Protein AF-A0A662A3P6-F1 (afdb_monomer_lite)

Sequence (83 aa):
MTIYIIFDEKPAGEGYCKGFTSLKGLAGYVGIPYGTLLNHFTREGKRWRDYPGKGIRIIRVDEIVKGKQRFVGKSDGLHDRNI

Radius of gyration: 18.49 Å; chains: 1; bounding box: 25×37×62 Å

Structure (mmCIF, N/CA/C/O backbone):
data_AF-A0A662A3P6-F1
#
_entry.id   AF-A0A662A3P6-F1
#
loop_
_atom_site.group_PDB
_atom_site.id
_atom_site.type_symbol
_atom_site.label_atom_id
_atom_site.label_alt_id
_atom_site.label_comp_id
_atom_site.label_asym_id
_atom_site.label_entity_id
_atom_site.label_seq_id
_atom_site.pdbx_PDB_ins_code
_atom_site.Cartn_x
_atom_site.Cartn_y
_atom_site.Cartn_z
_atom_site.occupancy
_atom_site.B_iso_or_equiv
_atom_site.auth_seq_id
_atom_site.auth_comp_id
_atom_site.auth_asym_id
_atom_site.auth_atom_id
_atom_site.pdbx_PDB_model_num
ATOM 1 N N . MET A 1 1 ? -5.463 -14.617 3.877 1.00 72.12 1 MET A N 1
ATOM 2 C CA . MET A 1 1 ? -4.457 -13.878 4.681 1.00 72.12 1 MET A CA 1
ATOM 3 C C . MET A 1 1 ? -4.206 -12.572 3.959 1.00 72.12 1 MET A C 1
ATOM 5 O O . MET A 1 1 ? -3.777 -12.632 2.818 1.00 72.12 1 MET A O 1
ATOM 9 N N . THR A 1 2 ? -4.490 -11.424 4.578 1.00 82.44 2 THR A N 1
ATOM 10 C CA . THR A 1 2 ? -4.378 -10.124 3.896 1.00 82.44 2 THR A CA 1
ATOM 11 C C . THR A 1 2 ? -2.944 -9.852 3.439 1.00 82.44 2 THR A C 1
ATOM 13 O O . THR A 1 2 ? -2.015 -9.906 4.246 1.00 8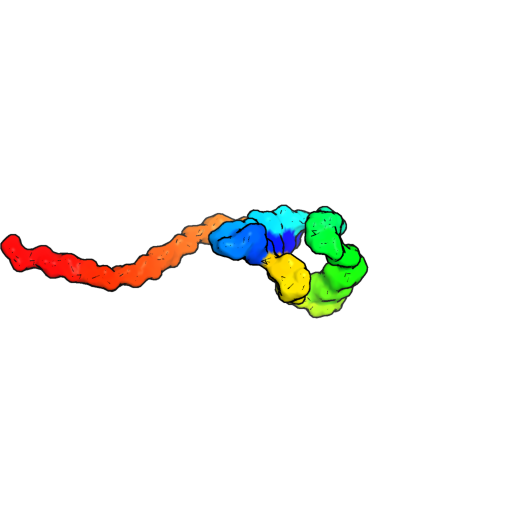2.44 2 THR A O 1
ATOM 16 N N . ILE A 1 3 ? -2.776 -9.517 2.162 1.00 88.94 3 ILE A N 1
ATOM 17 C CA . ILE A 1 3 ? -1.502 -9.136 1.551 1.00 88.94 3 ILE A CA 1
ATOM 18 C C . ILE A 1 3 ? -1.666 -7.746 0.930 1.00 88.94 3 ILE A C 1
ATOM 20 O O . ILE A 1 3 ? -2.705 -7.413 0.367 1.00 88.94 3 ILE A O 1
ATOM 24 N N . TYR A 1 4 ? -0.635 -6.920 1.039 1.00 88.88 4 TYR A N 1
ATOM 25 C CA . TYR A 1 4 ? -0.553 -5.609 0.411 1.00 88.88 4 TYR A CA 1
ATOM 26 C C . TYR A 1 4 ? 0.475 -5.671 -0.705 1.00 88.88 4 TYR A C 1
ATOM 28 O O . TYR A 1 4 ? 1.639 -5.969 -0.455 1.00 88.88 4 TYR A O 1
ATOM 36 N N . ILE A 1 5 ? 0.045 -5.407 -1.927 1.00 87.25 5 ILE A N 1
ATOM 37 C CA . ILE A 1 5 ? 0.884 -5.416 -3.115 1.00 87.25 5 ILE A CA 1
ATOM 38 C C . ILE A 1 5 ? 1.184 -3.973 -3.491 1.00 87.25 5 ILE A C 1
ATOM 40 O O . ILE A 1 5 ? 0.268 -3.158 -3.609 1.00 87.25 5 ILE A O 1
ATOM 44 N N . ILE A 1 6 ? 2.461 -3.661 -3.666 1.00 88.19 6 ILE A N 1
ATOM 45 C CA . ILE A 1 6 ? 2.914 -2.376 -4.187 1.00 88.19 6 ILE A CA 1
ATOM 46 C C . ILE A 1 6 ? 3.271 -2.560 -5.648 1.00 88.19 6 ILE A C 1
ATOM 48 O O . ILE A 1 6 ? 3.966 -3.516 -5.975 1.00 88.19 6 ILE A O 1
ATOM 52 N N . PHE A 1 7 ? 2.847 -1.619 -6.475 1.00 85.12 7 PHE A N 1
ATOM 53 C CA . PHE A 1 7 ? 3.361 -1.419 -7.819 1.00 85.12 7 PHE A CA 1
ATOM 54 C C . PHE A 1 7 ? 4.162 -0.127 -7.805 1.00 85.12 7 PHE A C 1
ATOM 56 O O . PHE A 1 7 ? 3.594 0.934 -7.538 1.00 85.12 7 PHE A O 1
ATOM 63 N N . ASP A 1 8 ? 5.467 -0.242 -8.017 1.00 79.38 8 ASP A N 1
ATOM 64 C CA . ASP A 1 8 ? 6.356 0.896 -8.214 1.00 79.38 8 ASP A CA 1
ATOM 65 C C . ASP A 1 8 ? 6.540 1.119 -9.714 1.00 79.38 8 ASP A C 1
ATOM 67 O O . ASP A 1 8 ? 6.905 0.194 -10.437 1.00 79.38 8 ASP A O 1
ATOM 71 N N . GLU A 1 9 ? 6.262 2.328 -10.192 1.00 69.81 9 GLU A N 1
ATOM 72 C CA . GLU A 1 9 ? 6.520 2.710 -11.582 1.00 69.81 9 GLU A CA 1
ATOM 73 C C . GLU A 1 9 ? 8.006 3.000 -11.838 1.00 69.81 9 GLU A C 1
ATOM 75 O O . GLU A 1 9 ? 8.377 3.260 -12.982 1.00 69.81 9 GLU A O 1
ATOM 80 N N . LYS A 1 10 ? 8.865 2.982 -10.806 1.00 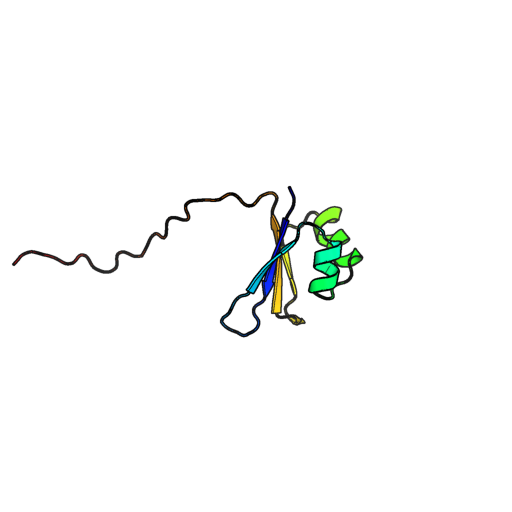68.25 10 LYS A N 1
ATOM 81 C CA . LYS A 1 10 ? 10.286 3.318 -10.919 1.00 68.25 10 LYS A CA 1
ATOM 82 C C . LYS A 1 10 ? 11.209 2.089 -10.924 1.00 68.25 10 LYS A C 1
ATOM 84 O O . LYS A 1 10 ? 11.095 1.242 -10.039 1.00 68.25 10 LYS A O 1
ATOM 89 N N . PRO A 1 11 ? 12.215 2.070 -11.822 1.00 56.44 11 PRO A N 1
ATOM 90 C CA . PRO A 1 11 ? 12.391 2.974 -12.964 1.00 56.44 11 PRO A CA 1
ATOM 91 C C . PRO A 1 11 ? 11.310 2.736 -14.036 1.00 56.44 11 PRO A C 1
ATOM 93 O O . PRO A 1 11 ? 10.771 1.638 -14.158 1.00 56.44 11 PRO A O 1
ATOM 96 N N . ALA A 1 12 ? 10.978 3.790 -14.790 1.00 53.75 12 ALA A N 1
ATOM 97 C CA . ALA A 1 12 ? 9.921 3.769 -15.800 1.00 53.75 12 ALA A CA 1
ATOM 98 C C . ALA A 1 12 ? 10.119 2.598 -16.779 1.00 53.75 12 ALA A C 1
ATOM 100 O O . ALA A 1 12 ? 11.067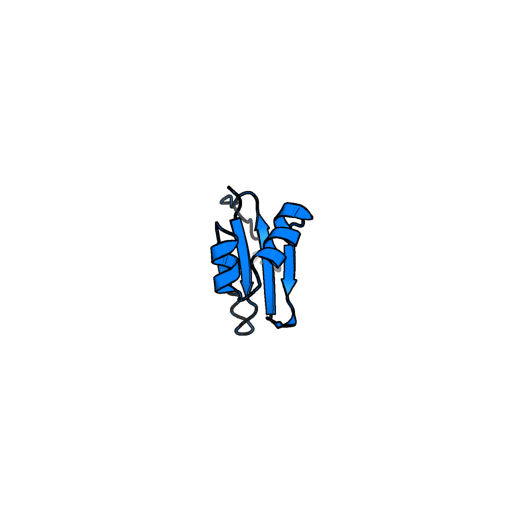 2.597 -17.559 1.00 53.75 12 ALA A O 1
ATOM 101 N N . GLY A 1 13 ? 9.225 1.608 -16.721 1.00 51.12 13 GLY A N 1
ATOM 102 C CA . GLY A 1 13 ? 9.263 0.408 -17.567 1.00 51.12 13 GLY A CA 1
ATOM 103 C C . GLY A 1 13 ? 9.598 -0.900 -16.839 1.00 51.12 13 GLY A C 1
ATOM 104 O O . GLY A 1 13 ? 9.321 -1.963 -17.387 1.00 51.12 13 GLY A O 1
ATOM 105 N N . GLU A 1 14 ? 10.091 -0.855 -15.598 1.00 57.03 14 GLU A N 1
ATOM 106 C CA . GLU A 1 14 ? 10.453 -2.044 -14.803 1.00 57.03 14 GLU A CA 1
ATOM 107 C C . GLU A 1 14 ? 9.535 -2.227 -13.591 1.00 57.03 14 GLU A C 1
ATOM 109 O O . GLU A 1 14 ? 10.009 -2.437 -12.479 1.00 57.03 14 GLU A O 1
ATOM 114 N N . GLY A 1 15 ? 8.217 -2.115 -13.803 1.00 59.69 15 GLY A N 1
ATOM 115 C CA . GLY A 1 15 ? 7.201 -2.111 -12.746 1.00 59.69 15 GLY A CA 1
ATOM 116 C C . GLY A 1 15 ? 7.480 -3.121 -11.625 1.00 59.69 15 GLY A C 1
ATOM 117 O O . GLY A 1 15 ? 7.179 -4.309 -11.769 1.00 59.69 15 GLY A O 1
ATOM 118 N N . TYR A 1 16 ? 8.069 -2.664 -10.515 1.00 63.81 16 TYR A N 1
ATOM 119 C CA . TYR A 1 16 ? 8.510 -3.557 -9.450 1.00 63.81 16 TYR A CA 1
ATOM 120 C C . TYR A 1 16 ? 7.320 -3.852 -8.547 1.00 63.81 16 TYR A C 1
ATOM 122 O O . TYR A 1 16 ? 6.685 -2.950 -7.994 1.00 63.81 16 TYR A O 1
ATOM 130 N N . CYS A 1 17 ? 7.001 -5.139 -8.412 1.00 76.50 17 CYS A N 1
ATOM 131 C CA . CYS A 1 17 ? 5.882 -5.606 -7.611 1.00 76.50 17 CYS A CA 1
ATOM 132 C C . CYS A 1 17 ? 6.392 -6.316 -6.355 1.00 76.50 17 CYS A C 1
ATOM 134 O O . CYS A 1 17 ? 7.069 -7.343 -6.450 1.00 76.50 17 CYS A O 1
ATOM 136 N N . LYS A 1 18 ? 6.060 -5.791 -5.168 1.00 83.75 18 LYS A N 1
ATOM 137 C CA . LYS A 1 18 ? 6.419 -6.419 -3.883 1.00 83.75 18 LYS A CA 1
ATOM 138 C C . LYS A 1 18 ? 5.214 -6.565 -2.964 1.00 83.75 18 LYS A C 1
ATOM 140 O O . LYS A 1 18 ? 4.447 -5.625 -2.766 1.00 83.75 18 LYS A O 1
ATOM 145 N N . GLY A 1 19 ? 5.075 -7.759 -2.388 1.00 88.31 19 GLY A N 1
ATOM 146 C CA . GLY A 1 19 ? 4.026 -8.104 -1.432 1.00 88.31 19 GLY A CA 1
ATOM 147 C C . GLY A 1 19 ? 4.465 -7.931 0.024 1.00 88.31 19 GLY A C 1
ATOM 148 O O . GLY A 1 19 ? 5.593 -8.259 0.390 1.00 88.31 19 GLY A O 1
ATOM 149 N N . PHE A 1 20 ? 3.549 -7.462 0.868 1.00 90.75 20 PHE A N 1
ATOM 150 C CA . PHE A 1 20 ? 3.731 -7.279 2.305 1.00 90.75 20 PHE A CA 1
ATOM 151 C C . PHE A 1 20 ? 2.569 -7.907 3.064 1.00 90.75 20 PHE A C 1
ATOM 153 O O . PHE A 1 20 ? 1.408 -7.671 2.756 1.00 90.75 20 PHE A O 1
ATOM 160 N N . THR A 1 21 ? 2.871 -8.666 4.109 1.00 91.25 21 THR A N 1
ATOM 161 C CA . THR A 1 21 ? 1.860 -9.282 4.986 1.00 91.25 21 THR A CA 1
ATOM 162 C C . THR A 1 21 ? 1.504 -8.397 6.182 1.00 91.25 21 THR A C 1
ATOM 164 O O . THR A 1 21 ? 0.560 -8.680 6.913 1.00 91.25 21 THR A O 1
ATOM 167 N N . SER A 1 22 ? 2.243 -7.300 6.384 1.00 91.81 22 SER A N 1
ATOM 168 C CA . SER A 1 22 ? 2.021 -6.348 7.471 1.00 91.81 22 SER A CA 1
ATOM 169 C C . SER A 1 22 ? 2.022 -4.904 6.971 1.00 91.81 22 SER A C 1
ATOM 171 O O . SER A 1 22 ? 2.887 -4.490 6.197 1.00 91.81 22 SER A O 1
ATOM 173 N N . LEU A 1 23 ? 1.082 -4.104 7.485 1.00 91.50 23 LEU A N 1
ATOM 174 C CA . LEU A 1 23 ? 1.021 -2.663 7.220 1.00 91.50 23 LEU A CA 1
ATOM 175 C C . LEU A 1 23 ? 2.243 -1.915 7.774 1.00 91.50 23 LEU A C 1
ATOM 177 O O . LEU A 1 23 ? 2.644 -0.905 7.208 1.00 91.50 23 LEU A O 1
ATOM 181 N N . LYS A 1 24 ? 2.852 -2.400 8.866 1.00 92.50 24 LYS A N 1
ATOM 182 C CA . LYS A 1 24 ? 4.053 -1.788 9.455 1.00 92.50 24 LYS A CA 1
ATOM 183 C C . LYS A 1 24 ? 5.273 -1.949 8.543 1.00 92.50 24 LYS A C 1
ATOM 185 O O . LYS A 1 24 ? 5.991 -0.978 8.323 1.00 92.50 24 LYS A O 1
ATOM 190 N N . GLY A 1 25 ? 5.477 -3.1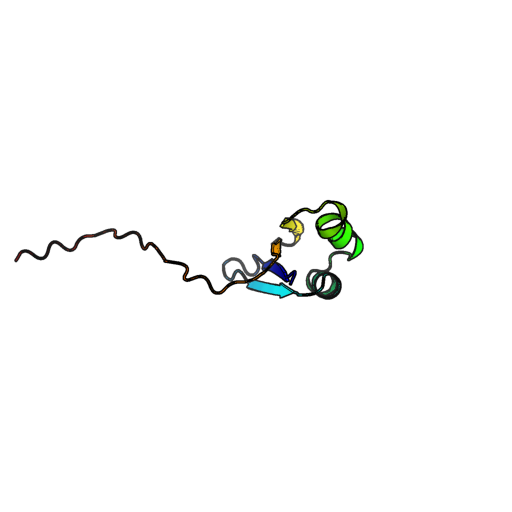46 7.984 1.00 91.94 25 GLY A N 1
ATOM 191 C CA . GLY A 1 25 ? 6.544 -3.394 7.011 1.00 91.94 25 GLY A CA 1
ATOM 192 C C . GLY A 1 25 ? 6.327 -2.613 5.716 1.00 91.94 25 GLY A C 1
ATOM 193 O O . GLY A 1 25 ? 7.256 -1.983 5.219 1.00 91.94 25 GLY A O 1
ATOM 194 N N . LEU A 1 26 ? 5.078 -2.577 5.236 1.00 91.69 26 LEU A N 1
ATOM 195 C CA . LEU A 1 26 ? 4.677 -1.741 4.106 1.00 91.69 26 LEU A CA 1
ATOM 196 C C . LEU A 1 26 ? 5.036 -0.270 4.352 1.00 91.69 26 LEU A C 1
ATOM 198 O O . LEU A 1 26 ? 5.732 0.320 3.534 1.00 91.69 26 LEU A O 1
ATOM 202 N N . ALA A 1 27 ? 4.607 0.298 5.485 1.00 92.69 27 ALA A N 1
ATOM 203 C CA . ALA A 1 27 ? 4.839 1.695 5.858 1.00 92.69 27 ALA A CA 1
ATOM 204 C C . ALA A 1 27 ? 6.327 2.072 5.835 1.00 92.69 27 ALA A C 1
ATOM 206 O O . ALA A 1 27 ? 6.689 3.104 5.269 1.00 92.69 27 ALA A O 1
ATOM 207 N N . GLY A 1 28 ? 7.177 1.218 6.418 1.00 90.38 28 GLY A N 1
ATOM 208 C CA . GLY A 1 28 ? 8.626 1.418 6.435 1.00 90.38 28 GLY A CA 1
ATOM 209 C C . GLY A 1 28 ? 9.251 1.376 5.042 1.00 90.38 28 GLY A C 1
ATOM 210 O O . GLY A 1 28 ? 10.149 2.160 4.761 1.00 90.38 28 GLY A O 1
ATOM 211 N N . TYR A 1 29 ? 8.745 0.517 4.154 1.00 88.81 29 TYR A N 1
ATOM 212 C CA . TYR A 1 29 ? 9.257 0.399 2.790 1.00 88.81 29 TYR A CA 1
ATOM 213 C C . TYR A 1 29 ? 8.878 1.595 1.904 1.00 88.81 29 TYR A C 1
ATOM 215 O O . TYR A 1 29 ? 9.728 2.147 1.216 1.00 88.81 29 TYR A O 1
ATOM 223 N N . VAL A 1 30 ? 7.615 2.032 1.937 1.00 87.81 30 VAL A N 1
ATOM 224 C CA . VAL A 1 30 ? 7.129 3.132 1.074 1.00 87.81 30 VAL A CA 1
ATOM 225 C C . VAL A 1 30 ? 7.378 4.526 1.656 1.00 87.81 30 VAL A C 1
ATOM 227 O O . VAL A 1 30 ? 7.166 5.540 0.980 1.00 87.81 30 VAL A O 1
ATOM 230 N N . GLY A 1 31 ? 7.765 4.611 2.931 1.00 89.06 31 GLY A N 1
ATOM 231 C CA . GLY A 1 31 ? 7.905 5.873 3.654 1.00 89.06 31 GLY A CA 1
ATOM 232 C C . GLY A 1 31 ? 6.583 6.641 3.750 1.00 89.06 31 GLY A C 1
ATOM 233 O O . GLY A 1 31 ? 6.553 7.848 3.508 1.00 89.06 31 GLY A O 1
ATOM 234 N N . ILE A 1 32 ? 5.477 5.937 4.015 1.00 91.00 32 ILE A N 1
ATOM 235 C CA . ILE A 1 32 ? 4.153 6.519 4.293 1.00 91.00 32 ILE A CA 1
ATOM 236 C C . ILE A 1 32 ? 3.819 6.216 5.756 1.00 91.00 32 ILE A C 1
ATOM 238 O O . ILE A 1 32 ? 4.002 5.073 6.181 1.00 91.00 32 ILE A O 1
ATOM 24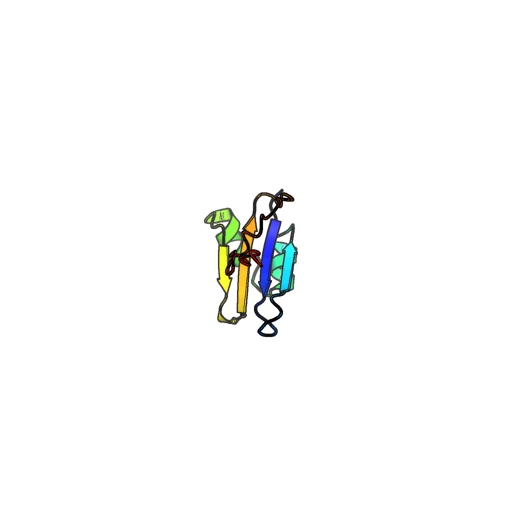2 N N . PRO A 1 33 ? 3.300 7.185 6.533 1.00 94.50 33 PRO A N 1
ATOM 243 C CA . PRO A 1 33 ? 2.954 6.946 7.927 1.00 94.50 33 PRO A CA 1
ATOM 244 C C . PRO A 1 33 ? 1.985 5.773 8.093 1.00 94.50 33 PRO A C 1
ATOM 246 O O . PRO A 1 33 ? 0.950 5.698 7.425 1.00 94.50 33 PRO A O 1
ATOM 249 N N . TYR A 1 34 ? 2.291 4.886 9.041 1.00 94.62 34 TYR A N 1
ATOM 250 C CA . TYR A 1 34 ? 1.461 3.719 9.348 1.00 94.62 34 TYR A CA 1
ATOM 251 C C . TYR A 1 34 ? 0.001 4.100 9.634 1.00 94.62 34 TYR A C 1
ATOM 253 O O . TYR A 1 34 ? -0.906 3.453 9.121 1.00 94.62 34 TYR A O 1
ATOM 261 N N . GLY A 1 35 ? -0.233 5.181 10.388 1.00 94.12 35 GLY A N 1
ATOM 262 C CA . GLY A 1 35 ? -1.583 5.662 10.701 1.00 94.12 35 GLY A CA 1
ATOM 263 C C . GLY A 1 35 ? -2.404 6.014 9.456 1.00 94.12 35 GLY A C 1
ATOM 264 O O . GLY A 1 35 ? -3.588 5.694 9.393 1.00 94.12 35 GLY A O 1
ATOM 265 N N . THR A 1 36 ? -1.765 6.582 8.430 1.00 93.94 36 THR A N 1
ATOM 266 C CA . THR A 1 36 ? -2.409 6.912 7.151 1.00 93.94 36 THR A CA 1
ATOM 267 C C . THR A 1 36 ? -2.844 5.656 6.402 1.00 93.94 36 THR A C 1
ATOM 269 O O . THR A 1 36 ? -3.952 5.604 5.867 1.00 93.94 36 THR A O 1
ATOM 272 N N . LEU A 1 37 ? -1.988 4.631 6.377 1.00 93.88 37 LEU A N 1
ATOM 273 C CA . LEU A 1 37 ? -2.304 3.352 5.740 1.00 93.88 37 LEU A CA 1
ATOM 274 C C . LEU A 1 37 ? -3.379 2.592 6.526 1.00 93.88 37 LEU A C 1
ATOM 276 O O . LEU A 1 37 ? -4.312 2.062 5.929 1.00 93.88 37 LEU A O 1
ATOM 280 N N . LEU A 1 38 ? -3.290 2.587 7.858 1.00 94.75 38 LEU A N 1
ATOM 281 C CA . LEU A 1 38 ? -4.272 1.960 8.740 1.00 94.75 38 LEU A CA 1
ATOM 282 C C . LEU A 1 38 ? -5.661 2.585 8.571 1.00 94.75 38 LEU A C 1
ATOM 284 O O . LEU A 1 38 ? -6.650 1.859 8.466 1.00 94.75 38 LEU A O 1
ATOM 288 N N . ASN A 1 39 ? -5.748 3.918 8.524 1.00 95.19 39 ASN A N 1
ATOM 289 C CA . ASN A 1 39 ? -7.026 4.593 8.318 1.00 95.19 39 ASN A CA 1
ATOM 290 C C . ASN A 1 39 ? -7.648 4.180 6.983 1.00 95.19 39 ASN A C 1
ATOM 292 O O . ASN A 1 39 ? -8.787 3.731 6.946 1.00 95.19 39 ASN A O 1
ATOM 296 N N . HIS A 1 40 ? -6.867 4.234 5.907 1.00 94.69 40 HIS A N 1
ATOM 297 C CA . HIS A 1 40 ? -7.350 3.944 4.560 1.00 94.69 40 HIS A CA 1
ATOM 298 C C . HIS A 1 40 ? -7.751 2.475 4.354 1.00 94.69 40 HIS A C 1
ATOM 300 O O . HIS A 1 40 ? -8.846 2.182 3.881 1.00 94.69 40 HIS A O 1
ATOM 306 N N . PHE A 1 41 ? -6.871 1.532 4.698 1.00 93.38 41 PHE A N 1
ATOM 307 C CA . PHE A 1 41 ? -7.085 0.115 4.386 1.00 93.38 41 PHE A CA 1
ATOM 308 C C . PHE A 1 41 ? -7.938 -0.615 5.420 1.00 93.38 41 PHE A C 1
ATOM 310 O O . PHE A 1 41 ? -8.610 -1.583 5.059 1.00 93.38 41 PHE A O 1
ATOM 317 N N . THR A 1 42 ? -7.916 -0.185 6.685 1.00 89.50 42 THR A N 1
ATOM 318 C CA . THR A 1 42 ? -8.621 -0.878 7.772 1.00 89.50 42 THR A CA 1
ATOM 319 C C . THR A 1 42 ? -9.885 -0.143 8.198 1.00 89.50 42 THR A C 1
ATOM 321 O O . THR A 1 42 ? -10.931 -0.776 8.265 1.00 89.50 42 THR A O 1
ATOM 324 N N . ARG A 1 43 ? -9.822 1.170 8.469 1.00 90.81 43 ARG A N 1
ATOM 325 C CA . ARG A 1 43 ? -10.991 1.925 8.971 1.00 90.81 43 ARG A CA 1
ATOM 326 C C . ARG A 1 43 ? -11.966 2.308 7.862 1.00 90.81 43 ARG A C 1
ATOM 328 O O . ARG A 1 43 ? -13.162 2.121 8.016 1.00 90.81 43 ARG A O 1
ATOM 335 N N . GLU A 1 44 ? -11.452 2.808 6.743 1.00 93.94 44 GLU A N 1
ATOM 336 C CA . GLU A 1 44 ? -12.257 3.149 5.563 1.00 93.94 44 GLU A CA 1
ATOM 337 C C . GLU A 1 44 ? -12.562 1.921 4.690 1.00 93.94 44 GLU A C 1
ATOM 339 O O . GLU A 1 44 ? -13.405 1.992 3.801 1.00 93.94 44 GLU A O 1
ATOM 344 N N . GLY A 1 45 ? -11.862 0.800 4.908 1.00 90.94 45 GLY A N 1
ATOM 345 C CA . GLY A 1 45 ? -12.085 -0.452 4.177 1.00 90.94 45 GLY A CA 1
ATOM 346 C C . GLY A 1 45 ? -11.749 -0.387 2.682 1.00 90.94 45 GLY A C 1
ATOM 347 O O . GLY A 1 45 ? -12.192 -1.239 1.910 1.00 90.94 45 GLY A O 1
ATOM 348 N N . LYS A 1 46 ? -10.971 0.609 2.243 1.00 93.69 46 LYS A N 1
ATOM 349 C CA . LYS A 1 46 ? -10.623 0.772 0.828 1.00 93.69 46 LYS A CA 1
ATOM 350 C C . LYS A 1 46 ? -9.618 -0.288 0.390 1.00 93.69 46 LYS A C 1
ATOM 352 O O . LYS A 1 46 ? -8.718 -0.668 1.135 1.00 93.69 46 LYS A O 1
ATOM 357 N N . ARG A 1 47 ? -9.752 -0.747 -0.857 1.00 91.56 47 ARG A N 1
ATOM 358 C CA . ARG A 1 47 ? -8.910 -1.817 -1.416 1.00 91.56 47 ARG A CA 1
ATOM 359 C C . ARG A 1 47 ? -7.633 -1.332 -2.083 1.00 91.56 47 ARG A C 1
ATOM 361 O O . ARG A 1 47 ? -6.689 -2.100 -2.172 1.00 91.56 47 ARG A O 1
ATOM 368 N N . TRP A 1 48 ? -7.566 -0.089 -2.540 1.00 93.31 48 TRP A N 1
ATOM 369 C CA . TRP A 1 48 ? -6.374 0.422 -3.213 1.00 93.31 48 TRP A CA 1
ATOM 370 C C . TRP A 1 48 ? -6.178 1.914 -2.963 1.00 93.31 48 TRP A C 1
ATOM 372 O O . TRP A 1 48 ? -7.104 2.605 -2.524 1.00 93.31 48 TRP A O 1
ATOM 382 N N . ARG A 1 49 ? -4.956 2.397 -3.195 1.00 92.44 49 ARG A N 1
ATOM 383 C CA . ARG A 1 49 ? -4.604 3.816 -3.140 1.00 92.44 49 ARG A CA 1
ATOM 384 C C . ARG A 1 49 ? -3.424 4.133 -4.044 1.00 92.44 49 ARG A C 1
ATOM 386 O O . ARG A 1 49 ? -2.418 3.427 -3.996 1.00 92.44 49 ARG A O 1
ATOM 393 N N . ASP A 1 50 ? -3.537 5.250 -4.752 1.00 90.94 50 ASP A N 1
ATOM 394 C CA . ASP A 1 50 ? -2.448 5.833 -5.530 1.00 90.94 50 ASP A CA 1
ATOM 395 C C . ASP A 1 50 ? -1.715 6.917 -4.743 1.00 90.94 50 ASP A C 1
ATOM 397 O O . ASP A 1 50 ? -2.316 7.717 -4.018 1.00 90.94 50 ASP A O 1
ATOM 401 N N . TYR A 1 51 ? -0.397 6.943 -4.914 1.00 88.88 51 TYR A N 1
ATOM 402 C CA . TYR A 1 51 ? 0.496 7.968 -4.394 1.00 88.88 51 TYR A CA 1
ATOM 403 C C . TYR A 1 51 ? 1.334 8.519 -5.556 1.00 88.88 51 TYR A C 1
ATOM 405 O O . TYR A 1 51 ? 2.511 8.169 -5.685 1.00 88.88 51 TYR A O 1
ATOM 413 N N . PRO A 1 52 ? 0.756 9.394 -6.402 1.00 83.62 52 PRO A N 1
ATOM 414 C CA . PRO A 1 52 ? 1.403 9.869 -7.627 1.00 83.62 52 PRO A CA 1
ATOM 415 C C . PRO A 1 52 ? 2.726 10.596 -7.357 1.00 83.62 52 PRO A C 1
ATOM 417 O O . PRO A 1 52 ? 3.694 10.387 -8.076 1.00 83.62 52 PRO A O 1
ATOM 420 N N . GLY A 1 53 ? 2.835 11.347 -6.253 1.00 84.06 53 GLY A N 1
ATOM 421 C CA . GLY A 1 53 ? 4.095 11.997 -5.854 1.00 84.06 53 GLY A CA 1
ATOM 422 C C . GLY A 1 53 ? 5.244 11.027 -5.533 1.00 84.06 53 GLY A C 1
ATOM 423 O O . GLY A 1 53 ? 6.400 11.437 -5.481 1.00 84.06 53 GLY A O 1
ATOM 424 N N . LYS A 1 54 ? 4.943 9.740 -5.325 1.00 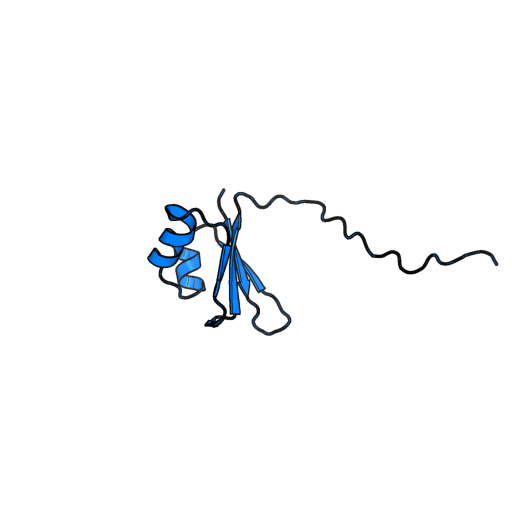83.00 54 LYS A N 1
ATOM 425 C CA . LYS A 1 54 ? 5.931 8.670 -5.134 1.00 83.00 54 LYS A CA 1
ATOM 426 C C . LYS A 1 54 ? 6.018 7.722 -6.337 1.00 83.00 54 LYS A C 1
ATOM 428 O O . LYS A 1 54 ? 6.979 6.968 -6.395 1.00 83.00 54 LYS A O 1
ATOM 433 N N . GLY A 1 55 ? 5.080 7.789 -7.287 1.00 85.88 55 GLY A N 1
ATOM 434 C CA . GLY A 1 55 ? 4.986 6.845 -8.406 1.00 85.88 55 GLY A CA 1
ATOM 435 C C . GLY A 1 55 ? 4.598 5.431 -7.966 1.00 85.88 55 GLY A C 1
ATOM 436 O O . GLY A 1 55 ? 5.060 4.467 -8.562 1.00 85.88 55 GLY A O 1
ATOM 437 N N . ILE A 1 56 ? 3.809 5.299 -6.889 1.00 88.31 56 ILE A N 1
ATOM 438 C CA . ILE A 1 56 ? 3.419 3.986 -6.355 1.00 88.31 56 ILE A CA 1
ATOM 439 C C . ILE A 1 56 ? 1.904 3.826 -6.239 1.00 88.31 56 ILE A C 1
ATOM 441 O O . ILE A 1 56 ? 1.183 4.761 -5.871 1.00 88.31 56 ILE A O 1
ATOM 445 N N . ARG A 1 57 ? 1.440 2.594 -6.450 1.00 90.56 57 ARG A N 1
ATOM 446 C CA . ARG A 1 57 ? 0.079 2.130 -6.156 1.00 90.56 57 ARG A CA 1
ATOM 447 C C . ARG A 1 57 ? 0.131 1.009 -5.131 1.00 90.56 57 ARG A C 1
ATOM 449 O O . ARG A 1 57 ? 0.919 0.080 -5.265 1.00 90.56 57 ARG A O 1
ATOM 456 N N . ILE A 1 58 ? -0.735 1.070 -4.125 1.00 91.44 58 ILE A N 1
ATOM 457 C CA . ILE A 1 58 ? -0.859 0.029 -3.099 1.00 91.44 58 ILE A CA 1
ATOM 458 C C . ILE A 1 58 ? -2.230 -0.626 -3.228 1.00 91.44 58 ILE A C 1
ATOM 460 O O . ILE A 1 58 ? -3.243 0.072 -3.232 1.00 91.44 58 ILE A O 1
ATOM 464 N N . ILE A 1 59 ? -2.268 -1.956 -3.285 1.00 92.00 59 ILE A N 1
ATOM 465 C CA . ILE A 1 59 ? -3.491 -2.761 -3.369 1.00 92.00 59 ILE A CA 1
ATOM 466 C C . ILE A 1 59 ? -3.526 -3.752 -2.206 1.00 92.00 59 ILE A C 1
ATOM 468 O O . ILE A 1 59 ? -2.592 -4.519 -2.002 1.00 92.00 59 ILE A O 1
ATOM 472 N N . ARG A 1 60 ? -4.621 -3.758 -1.450 1.00 91.81 60 ARG A N 1
ATOM 473 C CA . ARG A 1 60 ? -4.945 -4.773 -0.451 1.00 91.81 60 ARG A CA 1
ATOM 474 C C . ARG A 1 60 ? -5.674 -5.924 -1.141 1.00 91.81 60 ARG A C 1
ATOM 476 O O . ARG A 1 60 ? -6.735 -5.719 -1.728 1.00 91.81 60 ARG A O 1
ATOM 483 N N . VAL A 1 61 ? -5.123 -7.124 -1.026 1.00 88.62 61 VAL A N 1
ATOM 484 C CA . VAL A 1 61 ? -5.720 -8.371 -1.509 1.00 88.62 61 VAL A CA 1
ATOM 485 C C . VAL A 1 61 ? -5.940 -9.334 -0.345 1.00 88.62 61 VAL A C 1
ATOM 487 O O . VAL A 1 61 ? -5.157 -9.373 0.605 1.00 88.62 61 VAL A O 1
ATOM 490 N N . ASP A 1 62 ? -7.024 -10.101 -0.404 1.00 85.50 62 ASP A N 1
ATOM 491 C CA . ASP A 1 62 ? -7.397 -11.041 0.661 1.00 85.50 62 ASP A CA 1
ATOM 492 C C . ASP A 1 62 ? -6.611 -12.365 0.562 1.00 85.50 62 ASP A C 1
ATOM 494 O O . ASP A 1 62 ? -6.340 -13.021 1.577 1.00 85.50 62 ASP A O 1
ATOM 498 N N . GLU A 1 63 ? -6.199 -12.719 -0.658 1.00 79.00 63 GLU A N 1
ATOM 499 C CA . GLU A 1 63 ? -5.366 -13.870 -0.995 1.00 79.00 63 GLU A CA 1
ATOM 500 C C . GLU A 1 63 ? -4.699 -13.696 -2.371 1.00 79.00 63 GLU A C 1
ATOM 502 O O . GLU A 1 63 ? -5.208 -12.989 -3.241 1.00 79.00 63 GLU A O 1
ATOM 507 N N . ILE A 1 64 ? -3.549 -14.350 -2.567 1.00 73.38 64 ILE A N 1
ATOM 508 C CA . ILE A 1 64 ? -2.916 -14.517 -3.881 1.00 73.38 64 ILE A CA 1
ATOM 509 C C . ILE A 1 64 ? -3.073 -15.987 -4.259 1.00 73.38 64 ILE A C 1
ATOM 511 O O . ILE A 1 64 ? -2.393 -16.853 -3.708 1.00 73.38 64 ILE A O 1
ATOM 515 N N . VAL A 1 65 ? -3.976 -16.268 -5.195 1.00 74.12 65 VAL A N 1
ATOM 516 C CA . VAL A 1 65 ? -4.199 -17.619 -5.721 1.00 74.12 65 VAL A CA 1
ATOM 517 C C . VAL A 1 65 ? -3.429 -17.768 -7.026 1.00 74.12 65 VAL A C 1
ATOM 519 O O . VAL A 1 65 ? -3.419 -16.865 -7.864 1.00 74.12 65 VAL A O 1
ATOM 522 N N . LYS A 1 66 ? -2.787 -18.923 -7.224 1.00 64.94 66 LYS A N 1
ATOM 523 C CA . LYS A 1 66 ? -2.093 -19.262 -8.471 1.00 64.94 66 LYS A CA 1
ATOM 524 C C . LYS A 1 66 ? -3.128 -19.540 -9.571 1.00 64.94 66 LYS A C 1
ATOM 526 O O . LYS A 1 66 ? -3.437 -20.685 -9.882 1.00 64.94 66 LYS A O 1
ATOM 531 N N . GLY A 1 67 ? -3.714 -18.486 -10.128 1.00 61.41 67 GLY A N 1
ATOM 532 C CA . GLY A 1 67 ? -4.602 -18.584 -11.280 1.00 61.41 67 GLY A CA 1
ATOM 533 C C . GLY A 1 67 ? -3.807 -18.904 -12.545 1.00 61.41 67 GLY A C 1
ATOM 534 O O . GLY A 1 67 ? -2.758 -18.311 -12.791 1.00 61.41 67 GLY A O 1
ATOM 535 N N . LYS A 1 68 ? -4.313 -19.814 -13.388 1.00 53.06 68 LYS A N 1
ATOM 536 C CA . LYS A 1 68 ? -3.892 -19.878 -14.795 1.00 53.06 68 LYS A CA 1
ATOM 537 C C . LYS A 1 68 ? -4.392 -18.600 -15.464 1.00 53.06 68 LYS A C 1
ATOM 539 O O . LYS A 1 68 ? -5.524 -18.563 -15.942 1.00 53.06 68 LYS A O 1
ATOM 544 N N . GLN A 1 69 ? -3.576 -17.550 -15.477 1.00 53.44 69 GLN A N 1
ATOM 545 C CA . GLN A 1 69 ? -3.834 -16.394 -16.323 1.00 53.44 69 GLN A CA 1
ATOM 546 C C . GLN A 1 69 ? -3.718 -16.883 -17.769 1.00 53.44 69 GLN A C 1
ATOM 548 O O . GLN A 1 69 ? -2.623 -17.066 -18.297 1.00 53.44 69 GLN A O 1
ATOM 553 N N . ARG A 1 70 ? -4.858 -17.215 -18.386 1.00 49.69 70 ARG A N 1
ATOM 554 C CA . ARG A 1 70 ? -4.908 -17.502 -19.817 1.00 49.69 70 ARG A CA 1
ATOM 555 C C . ARG A 1 70 ? -4.584 -16.192 -20.514 1.00 49.69 70 ARG A C 1
ATOM 557 O O . ARG A 1 70 ? -5.426 -15.302 -20.583 1.00 49.69 70 ARG A O 1
ATOM 564 N N . PHE A 1 71 ? -3.356 -16.074 -21.004 1.00 50.75 71 PHE A N 1
ATOM 565 C CA . PHE A 1 71 ? -3.056 -15.123 -22.056 1.00 50.75 71 PHE A CA 1
ATOM 566 C C . PHE A 1 71 ? -3.930 -15.519 -23.242 1.00 50.75 71 PHE A C 1
ATOM 568 O O . PHE A 1 71 ? -3.645 -16.487 -23.943 1.00 50.75 71 PHE A O 1
ATOM 575 N N . VAL A 1 72 ? -5.038 -14.807 -23.429 1.00 57.12 72 VAL A N 1
ATOM 576 C CA . VAL A 1 72 ? -5.708 -14.780 -24.724 1.00 57.12 72 VAL A CA 1
ATOM 577 C C . VAL A 1 72 ? -4.798 -13.924 -25.590 1.00 57.12 72 VAL A C 1
ATOM 579 O O . VAL A 1 72 ? -4.958 -12.708 -25.670 1.00 57.12 72 VAL A O 1
ATOM 582 N N . GLY A 1 73 ? -3.749 -14.544 -26.134 1.00 47.91 73 GLY A N 1
ATOM 583 C CA . GLY A 1 73 ? -3.007 -13.928 -27.220 1.00 47.91 73 GLY A CA 1
ATOM 584 C C . GLY A 1 73 ? -4.036 -13.573 -28.282 1.00 47.91 73 GLY A C 1
ATOM 585 O O . GLY A 1 73 ? -4.833 -14.433 -28.661 1.00 47.91 73 GLY A O 1
ATOM 586 N N . LYS A 1 74 ? -4.076 -12.308 -28.710 1.00 50.88 74 LYS A N 1
ATOM 587 C CA . LYS A 1 74 ? -4.758 -11.983 -29.958 1.00 50.88 74 LYS A CA 1
ATOM 588 C C . LYS A 1 74 ? -4.143 -12.895 -31.011 1.00 50.88 74 LYS A C 1
ATOM 590 O O . LYS A 1 74 ? -2.962 -12.772 -31.322 1.00 50.88 74 LYS A O 1
ATOM 595 N N . SER A 1 75 ? -4.919 -13.852 -31.494 1.00 51.19 75 SER A N 1
ATOM 596 C CA . SER A 1 75 ? -4.612 -14.590 -32.705 1.00 51.19 75 SER A CA 1
ATOM 597 C C . SER A 1 75 ? -4.807 -13.632 -33.879 1.00 51.19 75 SER A C 1
ATOM 599 O O . SER A 1 75 ? -5.805 -13.720 -34.587 1.00 51.19 75 SER A O 1
ATOM 601 N N . ASP A 1 76 ? -3.892 -12.677 -34.039 1.00 51.06 76 ASP A N 1
ATOM 602 C CA . ASP A 1 76 ? -3.769 -11.920 -35.279 1.00 51.06 76 ASP A CA 1
ATOM 603 C C . ASP A 1 76 ? -2.944 -12.780 -36.238 1.00 51.06 76 ASP A C 1
ATOM 605 O O . ASP A 1 76 ? -1.719 -12.852 -36.152 1.00 51.06 76 ASP A O 1
ATOM 609 N N . GLY A 1 77 ? -3.657 -13.486 -37.116 1.00 49.09 77 GLY A N 1
ATOM 610 C CA . GLY A 1 77 ? -3.081 -14.182 -38.261 1.00 49.09 77 GLY A CA 1
ATOM 611 C C . GLY A 1 77 ? -3.265 -15.691 -38.213 1.00 49.09 77 GLY A C 1
ATOM 612 O O . GLY A 1 77 ? -2.346 -16.432 -37.863 1.00 49.09 77 GLY A O 1
ATOM 613 N N . LEU A 1 78 ? -4.441 -16.156 -38.645 1.00 47.97 78 LEU A N 1
ATOM 614 C CA . LEU A 1 78 ? -4.530 -17.442 -39.328 1.00 47.97 78 LEU A CA 1
ATOM 615 C C . LEU A 1 78 ? -3.461 -17.456 -40.431 1.00 47.97 78 LEU A C 1
ATOM 617 O O . LEU A 1 78 ? -3.536 -16.685 -41.382 1.00 47.97 78 LEU A O 1
ATOM 621 N N . HIS A 1 79 ? -2.456 -18.318 -40.298 1.00 48.62 79 HIS A N 1
ATOM 622 C CA . HIS A 1 79 ? -1.696 -18.755 -41.459 1.00 48.62 79 HIS A CA 1
ATOM 623 C C . HIS A 1 79 ? -2.638 -19.656 -42.259 1.00 48.62 79 HIS A C 1
ATOM 625 O O . HIS A 1 79 ? -2.845 -20.810 -41.875 1.00 48.62 79 HIS A O 1
ATOM 631 N N . ASP A 1 80 ? -3.215 -19.129 -43.339 1.00 52.53 80 ASP A N 1
ATOM 632 C CA . ASP A 1 80 ? -3.789 -19.954 -44.398 1.00 52.53 80 ASP A CA 1
ATOM 633 C C . ASP A 1 80 ? -2.672 -20.852 -44.939 1.00 52.53 80 ASP A C 1
ATOM 635 O O . ASP A 1 80 ? -1.807 -20.429 -45.705 1.00 52.53 80 ASP A O 1
ATOM 639 N N . ARG A 1 81 ? -2.646 -22.105 -44.483 1.00 48.31 81 ARG A N 1
ATOM 640 C CA . ARG A 1 81 ? -1.859 -23.163 -45.113 1.00 48.31 81 ARG A CA 1
ATOM 641 C C . ARG A 1 81 ? -2.773 -23.900 -46.078 1.00 48.31 81 ARG A C 1
ATOM 643 O O . ARG A 1 81 ? -3.310 -24.947 -45.738 1.00 48.31 81 ARG A O 1
ATOM 650 N N . ASN A 1 82 ? -2.937 -23.324 -47.261 1.00 45.75 82 ASN A N 1
ATOM 651 C CA . ASN A 1 82 ? -3.329 -24.050 -48.461 1.00 45.75 82 ASN A CA 1
ATOM 652 C C . ASN A 1 82 ? -2.333 -23.670 -49.564 1.00 45.75 82 ASN A C 1
ATOM 654 O O . ASN A 1 82 ? -2.506 -22.664 -50.249 1.00 45.75 82 ASN A O 1
ATOM 658 N N . ILE A 1 83 ? -1.265 -24.461 -49.671 1.00 47.69 83 ILE A N 1
ATOM 659 C CA . ILE A 1 83 ? -0.431 -24.606 -50.870 1.00 47.69 83 ILE A CA 1
ATOM 660 C C . ILE A 1 83 ? -0.292 -26.106 -51.098 1.00 47.69 83 ILE A C 1
ATOM 662 O O . ILE A 1 83 ? 0.030 -26.796 -50.101 1.00 47.69 83 ILE A O 1
#

pLDDT: mean 77.95, std 17.03, range [45.75, 95.19]

Secondary structure (DSSP, 8-state):
--EEEEEE--STT--EEEEES-HHHHHHHHT--HHHHHIIIIIS--SEEEEGGGTEEEEEES---------------------

Foldseek 3Di:
DKKKWKFACPPPPPGDIDIDPDLVVVCVVQVNDSVVVCCQCPVVVDAKDDDVVRRMIMGIDPDDDPDPPPPPPPPPDDPPPDD